Protein AF-A0A8D8NXS1-F1 (afdb_monomer_lite)

pLDDT: mean 77.5, std 17.67, range [29.38, 96.56]

Organism: Culex pipiens (NCBI:txid7175)

Radius of gyration: 16.56 Å; chains: 1; bounding box: 37×56×40 Å

Foldseek 3Di:
DDPPPPCPPPDDADALVVLLVQLVVLCVVLVPDPVNVVVCQVPPQLPDLSSLSSVVSSCVSRVQADLVQ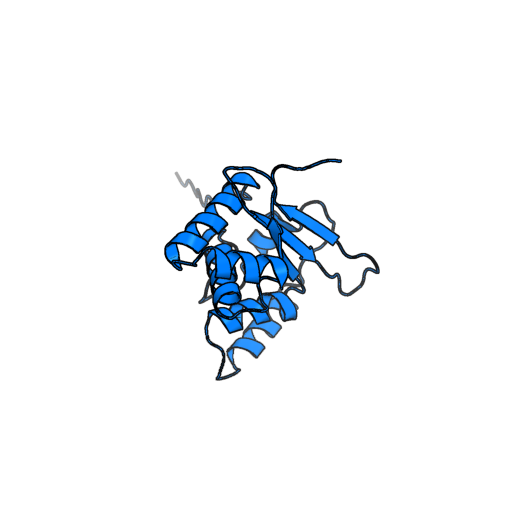GGPQSRCCVHPVPPPPDHQPPVQLNVVLVVLVPPPDDDSSRSNSCSCCPRQVKGKHWHQQPDPVRRIWIKIWHDDPPDPDIDIDTSHPDPDD

Secondary structure (DSSP, 8-state):
---------PPPPPPHHHHHHHHHHHHHHTT--HHHHHHHHHH-TTTSHHHHHHHHHHHHHTTSEETTTEE-HHHHIIIIITTTT----HHHHHHHHHHHHTSTT--HHHHHHHIIIIIS-EEEEEEEEEETTEEEEEEEEE--SS-SS-EEEEESS----

Sequence (161 aa):
EQWSNDSRLAFVPFTNLQLLQNLQECIDILQLAPDIVSAIARNGILSHPKGRCLFRCFLIRSGLYSDSAGPILDRINVQCLSGYGQELNVQNVESCVVKLRRECRLDKCSLTARVVVECLQVKLDITPSGVGFLPYGVYFQFYPRTAAALIKYKLGLGGLK

InterPro domains:
  IPR006170 Pheromone/general odorant binding protein [PF01395] (18-120)
  IPR036728 Pheromone/general odorant binding protein superfamily [G3DSA:1.10.238.20] (20-128)
  IPR036728 Pheromone/general odorant binding protein superfamily [SSF47565] (10-120)

Structure (mmCIF, N/CA/C/O backbone):
data_AF-A0A8D8NXS1-F1
#
_entry.id   AF-A0A8D8NXS1-F1
#
loop_
_atom_site.group_PDB
_atom_site.id
_atom_site.type_symbol
_atom_site.label_atom_id
_atom_site.label_alt_id
_atom_site.label_comp_id
_atom_site.label_asym_id
_atom_site.label_entity_id
_atom_site.label_seq_id
_atom_site.pdbx_PDB_ins_code
_atom_site.Cartn_x
_atom_site.Cartn_y
_atom_site.Cartn_z
_atom_site.occupancy
_atom_site.B_iso_or_equiv
_atom_site.auth_seq_id
_atom_site.auth_comp_id
_atom_site.auth_asym_id
_atom_site.auth_atom_id
_atom_site.pdbx_PDB_model_num
ATOM 1 N N . GLU A 1 1 ? -21.009 38.372 -14.550 1.00 39.94 1 GLU A N 1
ATOM 2 C CA . GLU A 1 1 ? -21.140 36.999 -14.020 1.00 39.94 1 GLU A CA 1
ATOM 3 C C . GLU A 1 1 ? -19.848 36.241 -14.275 1.00 39.94 1 GLU A C 1
ATOM 5 O O . GLU A 1 1 ? -19.466 36.141 -15.427 1.00 39.94 1 GLU A O 1
ATOM 10 N N . GLN A 1 2 ? -19.150 35.741 -13.252 1.00 35.69 2 GLN A N 1
ATOM 11 C CA . GLN A 1 2 ? -18.110 34.722 -13.458 1.00 35.69 2 GLN A CA 1
ATOM 12 C C . GLN A 1 2 ? -17.864 33.985 -12.133 1.00 35.69 2 GLN A C 1
ATOM 14 O O . GLN A 1 2 ? -16.973 34.311 -11.353 1.00 35.69 2 GLN A O 1
ATOM 19 N N . TRP A 1 3 ? -18.722 33.010 -11.833 1.00 38.88 3 TRP A N 1
ATOM 20 C CA . TRP A 1 3 ? -18.462 32.033 -10.779 1.00 38.88 3 TRP A CA 1
ATOM 21 C C . TRP A 1 3 ? -17.381 31.064 -11.261 1.00 38.88 3 TRP A C 1
ATOM 23 O O . TRP A 1 3 ? -17.665 30.066 -11.916 1.00 38.88 3 TRP A O 1
ATOM 33 N N . SER A 1 4 ? -16.129 31.354 -10.919 1.00 46.25 4 SER A N 1
ATOM 34 C CA . SER A 1 4 ? -15.048 30.367 -10.940 1.00 46.25 4 SER A CA 1
ATOM 35 C C . SER A 1 4 ? -15.154 29.490 -9.685 1.00 46.25 4 SER A C 1
ATOM 37 O O . SER A 1 4 ? -14.336 29.586 -8.772 1.00 46.25 4 SER A O 1
ATOM 39 N N . ASN A 1 5 ? -16.187 28.648 -9.621 1.00 51.41 5 ASN A N 1
ATOM 40 C CA . ASN A 1 5 ? -16.251 27.539 -8.670 1.00 51.41 5 ASN A CA 1
ATOM 41 C C . ASN A 1 5 ? -15.346 26.407 -9.185 1.00 51.41 5 ASN A C 1
ATOM 43 O O . ASN A 1 5 ? -15.825 25.395 -9.688 1.00 51.41 5 ASN A O 1
ATOM 47 N N . ASP A 1 6 ? -14.026 26.566 -9.063 1.00 49.81 6 ASP A N 1
ATOM 48 C CA . ASP A 1 6 ? -13.122 25.410 -9.037 1.00 49.81 6 ASP A CA 1
ATOM 49 C C . ASP A 1 6 ? -13.103 24.885 -7.599 1.00 49.81 6 ASP A C 1
ATOM 51 O O . ASP A 1 6 ? -12.175 25.108 -6.821 1.00 49.81 6 ASP A O 1
ATOM 55 N N . SER A 1 7 ? -14.200 24.234 -7.206 1.00 52.47 7 SER A N 1
ATOM 56 C CA . SER A 1 7 ? -14.182 23.348 -6.050 1.00 52.47 7 SER A CA 1
ATOM 57 C C . SER A 1 7 ? -13.309 22.150 -6.412 1.00 52.47 7 SER A C 1
ATOM 59 O O . SER A 1 7 ? -13.815 21.081 -6.751 1.00 52.47 7 SER A O 1
ATOM 61 N N . ARG A 1 8 ? -11.985 22.312 -6.324 1.00 58.84 8 ARG A N 1
ATOM 62 C CA . ARG A 1 8 ? -11.086 21.181 -6.104 1.00 58.84 8 ARG A CA 1
ATOM 63 C C . ARG A 1 8 ? -11.604 20.481 -4.858 1.00 58.84 8 ARG A C 1
ATOM 65 O O . ARG A 1 8 ? -11.382 20.960 -3.750 1.00 58.84 8 ARG A O 1
ATOM 72 N N . LEU A 1 9 ? -12.375 19.412 -5.049 1.00 68.94 9 LEU A N 1
ATOM 73 C CA . LEU A 1 9 ? -12.958 18.637 -3.963 1.00 68.94 9 LEU A CA 1
ATOM 74 C C . LEU A 1 9 ? -11.818 18.250 -3.019 1.00 68.94 9 LEU A C 1
ATOM 76 O O . LEU A 1 9 ? -10.948 17.455 -3.383 1.00 68.94 9 LEU A O 1
ATOM 80 N N . ALA A 1 10 ? -11.783 18.879 -1.844 1.00 76.88 10 ALA A N 1
ATOM 81 C CA . ALA A 1 10 ? -10.781 18.587 -0.839 1.00 76.88 10 ALA A CA 1
ATOM 82 C C . ALA A 1 10 ? -10.911 17.110 -0.457 1.00 76.88 10 ALA A C 1
ATOM 84 O O . ALA A 1 10 ? -12.018 16.593 -0.289 1.00 76.88 10 ALA A O 1
ATOM 85 N N . PHE A 1 11 ? -9.782 16.413 -0.358 1.00 84.25 11 PHE A N 1
ATOM 86 C CA . PHE A 1 11 ? -9.796 15.027 0.085 1.00 84.25 11 PHE A CA 1
ATOM 87 C C . PHE A 1 11 ? -10.267 14.965 1.540 1.00 84.25 11 PHE A C 1
ATOM 89 O O . PHE A 1 11 ? -9.662 15.579 2.418 1.00 84.25 11 PHE A O 1
ATOM 96 N N . VAL A 1 12 ? -11.339 14.213 1.782 1.00 87.06 12 VAL A N 1
ATOM 97 C CA . VAL A 1 12 ? -11.841 13.939 3.128 1.00 87.06 12 VAL A CA 1
ATOM 98 C C . VAL A 1 12 ? -11.208 12.631 3.603 1.00 87.06 12 VAL A C 1
ATOM 100 O O . VAL A 1 12 ? -11.396 11.610 2.935 1.00 87.06 12 VAL A O 1
ATOM 103 N N . PRO A 1 13 ? -10.460 12.630 4.720 1.00 85.69 13 PRO A N 1
ATOM 104 C CA . PRO A 1 13 ? -9.866 11.410 5.237 1.00 85.69 13 PRO A CA 1
ATOM 105 C C . PRO A 1 13 ? -10.961 10.420 5.633 1.00 85.69 13 PRO A C 1
ATOM 107 O O . PRO A 1 13 ? -11.948 10.764 6.286 1.00 85.69 13 PRO A O 1
ATOM 110 N N . PHE A 1 14 ? -10.763 9.169 5.246 1.00 86.31 14 PHE A N 1
ATOM 111 C CA . PHE A 1 14 ? -11.604 8.059 5.644 1.00 86.31 14 PHE A CA 1
ATOM 112 C C . PHE A 1 14 ? -11.492 7.824 7.150 1.00 86.31 14 PHE A C 1
ATOM 114 O O . PHE A 1 14 ? -10.408 7.857 7.739 1.00 86.31 14 PHE A O 1
ATOM 121 N N . THR A 1 15 ? -12.628 7.521 7.765 1.00 84.06 15 THR A N 1
ATOM 122 C CA . THR A 1 15 ? -12.694 7.039 9.145 1.00 84.06 15 THR A CA 1
ATOM 123 C C . THR A 1 15 ? -12.154 5.612 9.250 1.00 84.06 15 THR A C 1
ATOM 125 O O . THR A 1 15 ? -12.133 4.862 8.271 1.00 84.06 15 THR A O 1
ATOM 128 N N . ASN A 1 16 ? -11.800 5.186 10.466 1.00 78.25 16 ASN A N 1
ATOM 129 C CA . ASN A 1 16 ? -11.375 3.805 10.719 1.00 78.25 16 ASN A CA 1
ATOM 130 C C . ASN A 1 16 ? -12.399 2.785 10.207 1.00 78.25 16 ASN A C 1
ATOM 132 O O . ASN A 1 16 ? -12.012 1.799 9.594 1.00 78.25 16 ASN A O 1
ATOM 136 N N . LEU A 1 17 ? -13.698 3.029 10.410 1.00 81.38 17 LEU A N 1
ATOM 137 C CA . LEU A 1 17 ? -14.742 2.114 9.951 1.00 81.38 17 LEU A CA 1
ATOM 138 C C . LEU A 1 17 ? -14.749 1.980 8.424 1.00 81.38 17 LEU A C 1
ATOM 140 O O . LEU A 1 17 ? -14.807 0.863 7.919 1.00 81.38 17 LEU A O 1
ATOM 144 N N . GLN A 1 18 ? -14.624 3.091 7.698 1.00 87.19 18 GLN A N 1
ATOM 145 C CA . GLN A 1 18 ? -14.603 3.050 6.236 1.00 87.19 18 GLN A CA 1
ATOM 146 C C . GLN A 1 18 ? -13.335 2.378 5.694 1.00 87.19 18 GLN A C 1
ATOM 148 O O . GLN A 1 18 ? -13.393 1.662 4.700 1.00 87.19 18 GLN A O 1
ATOM 153 N N . LEU A 1 19 ? -12.188 2.539 6.360 1.00 85.69 19 LEU A N 1
ATOM 154 C CA . LEU A 1 19 ? -10.965 1.823 5.982 1.00 85.69 19 LEU A CA 1
ATOM 155 C C . LEU A 1 19 ? -11.106 0.312 6.215 1.00 85.69 19 LEU A C 1
ATOM 157 O O . LEU A 1 19 ? -10.678 -0.482 5.381 1.00 85.69 19 LEU A O 1
ATOM 161 N N . LEU A 1 20 ? -11.754 -0.106 7.304 1.00 83.81 20 LEU A N 1
ATOM 162 C CA . LEU A 1 20 ? -12.040 -1.524 7.543 1.00 83.81 20 LEU A CA 1
ATOM 163 C C . LEU A 1 20 ? -13.033 -2.095 6.525 1.00 83.81 20 LEU A C 1
ATOM 165 O O . LEU A 1 20 ? -12.838 -3.216 6.062 1.00 83.81 20 LEU A O 1
ATOM 169 N N . GLN A 1 21 ? -14.038 -1.316 6.121 1.00 87.25 21 GLN A N 1
ATOM 170 C CA . GLN A 1 21 ? -14.940 -1.681 5.026 1.00 87.25 21 GLN A CA 1
ATOM 171 C C . GLN A 1 21 ? -14.171 -1.852 3.710 1.00 87.25 21 GLN A C 1
ATOM 173 O O . GLN A 1 21 ? -14.262 -2.911 3.096 1.00 87.25 21 GLN A O 1
ATOM 178 N N . ASN A 1 22 ? -13.321 -0.890 3.336 1.00 90.50 22 ASN A N 1
ATOM 179 C CA . ASN A 1 22 ? -12.470 -0.992 2.146 1.00 90.50 22 ASN A CA 1
ATOM 180 C C . ASN A 1 22 ? -11.571 -2.241 2.176 1.00 90.50 22 ASN A C 1
ATOM 182 O O . ASN A 1 22 ? -11.369 -2.883 1.144 1.00 90.50 22 ASN A O 1
ATOM 186 N N . LEU A 1 23 ? -11.017 -2.596 3.344 1.00 88.94 23 LEU A N 1
ATOM 187 C CA . LEU A 1 23 ? -10.233 -3.822 3.499 1.00 88.94 23 LEU A CA 1
ATOM 188 C C . LEU A 1 23 ? -11.095 -5.066 3.261 1.00 88.94 23 LEU A C 1
ATOM 190 O O . LEU A 1 23 ? -10.675 -5.948 2.511 1.00 88.94 23 LEU A O 1
ATOM 194 N N . GLN A 1 24 ? -12.270 -5.139 3.890 1.00 88.81 24 GLN A N 1
ATOM 195 C CA . GLN A 1 24 ? -13.171 -6.283 3.758 1.00 88.81 24 GLN A CA 1
ATOM 196 C C . GLN A 1 24 ? -13.634 -6.460 2.310 1.00 88.81 24 GLN A C 1
ATOM 198 O O . GLN A 1 24 ? -13.513 -7.548 1.758 1.00 88.81 24 GLN A O 1
ATOM 203 N N . GLU A 1 25 ? -14.037 -5.382 1.640 1.00 93.00 25 GLU A N 1
ATOM 204 C CA . GLU A 1 25 ? -14.412 -5.445 0.228 1.00 93.00 25 GLU A CA 1
ATOM 205 C C . GLU A 1 25 ? -13.267 -5.960 -0.655 1.00 93.00 25 GLU A C 1
ATOM 207 O O . GLU A 1 25 ? -13.492 -6.675 -1.630 1.00 93.00 25 GLU A O 1
ATOM 212 N N . CYS A 1 26 ? -12.020 -5.610 -0.333 1.00 94.56 26 CYS A N 1
ATOM 213 C CA . CYS A 1 26 ? -10.858 -6.116 -1.055 1.00 94.56 26 CYS A CA 1
ATOM 214 C C . CYS A 1 26 ? -10.586 -7.602 -0.795 1.00 94.56 26 CYS A C 1
ATOM 216 O O . CYS A 1 26 ? -10.138 -8.293 -1.712 1.00 94.56 26 CYS A O 1
ATOM 218 N N . ILE A 1 27 ? -10.852 -8.100 0.416 1.00 92.56 27 ILE A N 1
ATOM 219 C CA . ILE A 1 27 ? -10.826 -9.539 0.722 1.00 92.56 27 ILE A CA 1
ATOM 220 C C . ILE A 1 27 ? -11.845 -10.266 -0.162 1.00 92.56 27 ILE A C 1
ATOM 222 O O . ILE A 1 27 ? -11.495 -11.274 -0.782 1.00 92.56 27 ILE A O 1
ATOM 226 N N . ASP A 1 28 ? -13.052 -9.711 -0.280 1.00 93.75 28 ASP A N 1
ATOM 227 C CA . ASP A 1 28 ? -14.155 -10.305 -1.037 1.00 93.75 28 ASP A CA 1
ATOM 228 C C . ASP A 1 28 ? -13.880 -10.296 -2.551 1.00 93.75 28 ASP A C 1
ATOM 230 O O . ASP A 1 28 ? -14.028 -11.314 -3.225 1.00 93.75 28 ASP A O 1
ATOM 234 N N . ILE A 1 29 ? -13.386 -9.180 -3.098 1.00 95.88 29 ILE A N 1
ATOM 235 C CA . ILE A 1 29 ? -13.047 -9.044 -4.529 1.00 95.88 29 ILE A CA 1
ATOM 236 C C . ILE A 1 29 ? -11.932 -9.983 -4.951 1.00 95.88 29 ILE A C 1
ATOM 238 O O . ILE A 1 29 ? -11.969 -10.551 -6.041 1.00 95.88 29 ILE A O 1
ATOM 242 N N . LEU A 1 30 ? -10.919 -10.125 -4.099 1.00 96.12 30 LEU A N 1
ATOM 243 C CA . LEU A 1 30 ? -9.807 -11.035 -4.343 1.00 96.12 30 LEU A CA 1
ATOM 244 C C . LEU A 1 30 ? -10.153 -12.482 -3.976 1.00 96.12 30 LEU A C 1
ATOM 246 O O . LEU A 1 30 ? -9.307 -13.358 -4.167 1.00 96.12 30 LEU A O 1
ATOM 250 N N . GLN A 1 31 ? -11.364 -12.721 -3.456 1.00 95.94 31 GLN A N 1
ATOM 251 C CA . GLN A 1 31 ? -11.877 -14.025 -3.043 1.00 95.94 31 GLN A CA 1
ATOM 252 C C . GLN A 1 31 ? -10.871 -14.758 -2.146 1.00 95.94 31 GLN A C 1
ATOM 254 O O . GLN A 1 31 ? -10.499 -15.913 -2.379 1.00 95.94 31 GLN A O 1
ATOM 259 N N . LEU A 1 32 ? -10.344 -14.050 -1.144 1.00 93.06 32 LEU A N 1
ATOM 260 C CA . LEU A 1 32 ? -9.333 -14.616 -0.259 1.00 93.06 32 LEU A CA 1
ATOM 261 C C . LEU A 1 32 ? -9.986 -15.566 0.740 1.00 93.06 32 LEU A C 1
ATOM 263 O O . LEU A 1 32 ? -10.841 -15.173 1.530 1.00 93.06 32 LEU A O 1
ATOM 267 N N . ALA A 1 33 ? -9.526 -16.813 0.739 1.00 91.50 33 ALA A N 1
ATOM 268 C CA . ALA A 1 33 ? -9.963 -17.798 1.712 1.00 91.50 33 ALA A CA 1
ATOM 269 C C . ALA A 1 33 ? -9.541 -17.392 3.149 1.00 91.50 33 ALA A C 1
ATOM 271 O O . ALA A 1 33 ? -8.471 -16.794 3.329 1.00 91.50 33 ALA A O 1
ATOM 272 N N . PRO A 1 34 ? -10.347 -17.698 4.186 1.00 88.38 34 PRO A N 1
ATOM 273 C CA . PRO A 1 34 ? -10.081 -17.255 5.560 1.00 88.38 34 PRO A CA 1
ATOM 274 C C . PRO A 1 34 ? -8.725 -17.695 6.129 1.00 88.38 34 PRO A C 1
ATOM 276 O O . PRO A 1 34 ? -8.109 -16.966 6.911 1.00 88.38 34 PRO A O 1
ATOM 279 N N . ASP A 1 35 ? -8.234 -18.867 5.730 1.00 89.19 35 ASP A N 1
ATOM 280 C CA . ASP A 1 35 ? -6.923 -19.408 6.095 1.00 89.19 35 ASP A CA 1
ATOM 281 C C . ASP A 1 35 ? -5.776 -18.560 5.521 1.00 89.19 35 ASP A C 1
ATOM 283 O O . ASP A 1 35 ? -4.819 -18.246 6.234 1.00 89.19 35 ASP A O 1
ATOM 287 N N . ILE A 1 36 ? -5.916 -18.103 4.272 1.00 90.19 36 ILE A N 1
ATOM 288 C CA . ILE A 1 36 ? -4.986 -17.176 3.622 1.00 90.19 36 ILE A CA 1
ATOM 289 C C . ILE A 1 36 ? -4.990 -15.830 4.339 1.00 90.19 36 ILE A C 1
ATOM 291 O O . ILE A 1 36 ? -3.918 -15.305 4.637 1.00 90.19 36 ILE A O 1
ATOM 295 N N . VAL A 1 37 ? -6.164 -15.273 4.652 1.00 87.94 37 VAL A N 1
ATOM 296 C CA . VAL A 1 37 ? -6.248 -13.994 5.380 1.00 87.94 37 VAL A CA 1
ATOM 297 C C . VAL A 1 37 ? -5.609 -14.124 6.764 1.00 87.94 37 VAL A C 1
ATOM 299 O O . VAL A 1 37 ? -4.825 -13.267 7.169 1.00 87.94 37 VAL A O 1
ATOM 302 N N . SER A 1 38 ? -5.843 -15.244 7.448 1.00 85.81 38 SER A N 1
ATOM 303 C CA . SER A 1 38 ? -5.219 -15.540 8.739 1.00 85.81 38 SER A CA 1
ATOM 304 C C . SER A 1 38 ? -3.693 -15.651 8.630 1.00 85.81 38 SER A C 1
ATOM 306 O O . SER A 1 38 ? -2.969 -15.150 9.490 1.00 85.81 38 SER A O 1
ATOM 308 N N . ALA A 1 39 ? -3.178 -16.289 7.575 1.00 86.50 39 ALA A N 1
ATOM 309 C CA . ALA A 1 39 ? -1.742 -16.393 7.325 1.00 86.50 39 ALA A CA 1
ATOM 310 C C . ALA A 1 39 ? -1.110 -15.024 7.017 1.00 86.50 39 ALA A C 1
ATOM 312 O O . ALA A 1 39 ? -0.048 -14.709 7.549 1.00 86.50 39 ALA A O 1
ATOM 313 N N . ILE A 1 40 ? -1.784 -14.193 6.217 1.00 88.19 40 ILE A N 1
ATOM 314 C CA . ILE A 1 40 ? -1.389 -12.809 5.919 1.00 88.19 40 ILE A CA 1
ATOM 315 C C . ILE A 1 40 ? -1.340 -11.977 7.208 1.00 88.19 40 ILE A C 1
ATOM 317 O O . ILE A 1 40 ? -0.365 -11.263 7.431 1.00 88.19 40 ILE A O 1
ATOM 321 N N . ALA A 1 41 ? -2.347 -12.095 8.077 1.00 82.81 41 ALA A N 1
ATOM 322 C CA . ALA A 1 41 ? -2.395 -11.371 9.347 1.00 82.81 41 ALA A CA 1
ATOM 323 C C . ALA A 1 41 ? -1.275 -11.797 10.314 1.00 82.81 41 ALA A C 1
ATOM 325 O O . ALA A 1 41 ? -0.697 -10.960 11.001 1.00 82.81 41 ALA A O 1
ATOM 326 N N . ARG A 1 42 ? -0.926 -13.091 10.354 1.00 83.50 42 ARG A N 1
ATOM 327 C CA . ARG A 1 42 ? 0.167 -13.596 11.206 1.00 83.50 42 ARG A CA 1
ATOM 328 C C . ARG A 1 42 ? 1.557 -13.217 10.701 1.00 83.50 42 ARG A C 1
ATOM 330 O O . ARG A 1 42 ? 2.424 -12.893 11.503 1.00 83.50 42 ARG A O 1
ATOM 337 N N . ASN A 1 43 ? 1.771 -13.280 9.389 1.00 83.50 43 ASN A N 1
ATOM 338 C CA . ASN A 1 43 ? 3.105 -13.167 8.790 1.00 83.50 43 ASN A CA 1
ATOM 339 C C . ASN A 1 43 ? 3.405 -11.768 8.220 1.00 83.50 43 ASN A C 1
ATOM 341 O O . ASN A 1 43 ? 4.509 -11.515 7.740 1.00 83.50 43 ASN A O 1
ATOM 345 N N . GLY A 1 44 ? 2.429 -10.860 8.259 1.00 83.38 44 GLY A N 1
ATOM 346 C CA . GLY A 1 44 ? 2.512 -9.520 7.689 1.00 83.38 44 GLY A CA 1
ATOM 347 C C . GLY A 1 44 ? 2.009 -9.475 6.247 1.00 83.38 44 GLY A C 1
ATOM 348 O O . GLY A 1 44 ? 2.261 -10.373 5.438 1.00 83.38 44 GLY A O 1
ATOM 349 N N . ILE A 1 45 ? 1.314 -8.391 5.896 1.00 86.69 45 ILE A N 1
ATOM 350 C CA . ILE A 1 45 ? 0.523 -8.322 4.659 1.00 86.69 45 ILE A CA 1
ATOM 351 C C . ILE A 1 45 ? 1.367 -8.426 3.382 1.00 86.69 45 ILE A C 1
ATOM 353 O 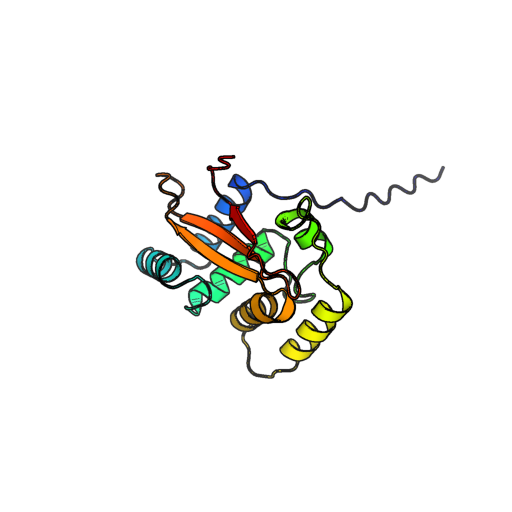O . ILE A 1 45 ? 0.930 -8.985 2.381 1.00 86.69 45 ILE A O 1
ATOM 357 N N . LEU A 1 46 ? 2.611 -7.947 3.413 1.00 89.00 46 LEU A N 1
ATOM 358 C CA . LEU A 1 46 ? 3.495 -7.937 2.243 1.00 89.00 46 LEU A CA 1
ATOM 359 C C . LEU A 1 46 ? 4.296 -9.239 2.067 1.00 89.00 46 LEU A C 1
ATOM 361 O O . LEU A 1 46 ? 4.927 -9.430 1.021 1.00 89.00 46 LEU A O 1
ATOM 365 N N . SER A 1 47 ? 4.254 -10.140 3.056 1.00 87.25 47 SER A N 1
ATOM 366 C CA . SER A 1 47 ? 4.982 -11.418 3.036 1.00 87.25 47 SER A CA 1
ATOM 367 C C . SER A 1 47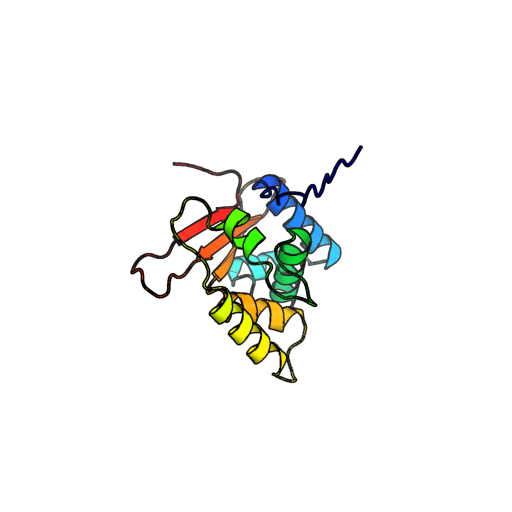 ? 4.428 -12.399 1.998 1.00 87.25 47 SER A C 1
ATOM 369 O O . SER A 1 47 ? 5.172 -13.208 1.448 1.00 87.25 47 SER A O 1
ATOM 371 N N . HIS A 1 48 ? 3.139 -12.289 1.669 1.00 90.12 48 HIS A N 1
ATOM 372 C CA . HIS A 1 48 ? 2.437 -13.206 0.778 1.00 90.12 48 HIS A CA 1
ATOM 373 C C . HIS A 1 48 ? 2.027 -12.510 -0.534 1.00 90.12 48 HIS A C 1
ATOM 375 O O . HIS A 1 48 ? 1.520 -11.387 -0.475 1.00 90.12 48 HIS A O 1
ATOM 381 N N . PRO A 1 49 ? 2.130 -13.151 -1.720 1.00 92.75 49 PRO A N 1
ATOM 382 C CA . PRO A 1 49 ? 1.718 -12.542 -2.994 1.00 92.75 49 PRO A CA 1
ATOM 383 C C . PRO A 1 49 ? 0.269 -12.033 -2.989 1.00 92.75 49 PRO A C 1
ATOM 385 O O . PRO A 1 49 ? 0.010 -10.879 -3.327 1.00 92.75 49 PRO A O 1
ATOM 388 N N . LYS A 1 50 ? -0.675 -12.851 -2.495 1.00 93.69 50 LYS A N 1
ATOM 389 C CA . LYS A 1 50 ? -2.079 -12.430 -2.311 1.00 93.69 50 LYS A CA 1
ATOM 390 C C . LYS A 1 50 ? -2.223 -11.253 -1.338 1.00 93.69 50 LYS A C 1
ATOM 392 O O . LYS A 1 50 ? -3.083 -10.407 -1.542 1.00 93.69 50 LYS A O 1
ATOM 397 N N . GLY A 1 51 ? -1.362 -11.164 -0.323 1.00 92.12 51 GLY A N 1
ATOM 398 C CA . GLY A 1 51 ? -1.359 -10.049 0.620 1.00 92.12 51 GLY A CA 1
ATOM 399 C C . GLY A 1 51 ? -0.856 -8.745 -0.009 1.00 92.12 51 GLY A C 1
ATOM 400 O O . GLY A 1 51 ? -1.456 -7.695 0.198 1.00 92.12 51 GLY A O 1
ATOM 401 N N . ARG A 1 52 ? 0.146 -8.798 -0.897 1.00 94.19 52 ARG A N 1
ATOM 402 C CA . ARG A 1 52 ? 0.558 -7.626 -1.696 1.00 94.19 52 ARG A CA 1
ATOM 403 C C . ARG A 1 52 ? -0.584 -7.114 -2.573 1.00 94.19 52 ARG A C 1
ATOM 405 O O . ARG A 1 52 ? -0.787 -5.907 -2.678 1.00 94.19 52 ARG A O 1
ATOM 412 N N . CYS A 1 53 ? -1.358 -8.018 -3.175 1.00 96.19 53 CYS A N 1
ATOM 413 C CA . CYS A 1 53 ? -2.529 -7.627 -3.961 1.00 96.19 53 CYS A CA 1
ATOM 414 C C . CYS A 1 53 ? -3.671 -7.087 -3.096 1.00 96.19 53 CYS A C 1
ATOM 416 O O . CYS A 1 53 ? -4.287 -6.092 -3.479 1.00 96.19 53 CYS A O 1
ATOM 418 N N . LEU A 1 54 ? -3.907 -7.679 -1.920 1.00 94.12 54 LEU A N 1
ATOM 419 C CA . LEU A 1 54 ? -4.840 -7.151 -0.924 1.00 94.12 54 LEU A CA 1
ATOM 420 C C . LEU A 1 54 ? -4.471 -5.719 -0.542 1.00 94.12 54 LEU A C 1
ATOM 422 O O . LEU A 1 54 ? -5.326 -4.836 -0.551 1.00 94.12 54 LEU A O 1
ATOM 426 N N . PHE A 1 55 ? -3.184 -5.467 -0.305 1.00 92.44 55 PHE A N 1
ATOM 427 C CA . PHE A 1 55 ? -2.707 -4.138 0.037 1.00 92.44 55 PHE A CA 1
ATOM 428 C C . PHE A 1 55 ? -2.907 -3.128 -1.092 1.00 92.44 55 PHE A C 1
ATOM 430 O O . PHE A 1 55 ? -3.422 -2.033 -0.868 1.00 92.44 55 PHE A O 1
ATOM 437 N N . ARG A 1 56 ? -2.542 -3.504 -2.323 1.00 95.38 56 ARG A N 1
ATOM 438 C CA . ARG A 1 56 ? -2.773 -2.663 -3.500 1.00 95.38 56 ARG A CA 1
ATOM 439 C C . ARG A 1 56 ? -4.255 -2.314 -3.649 1.00 95.38 56 ARG A C 1
ATOM 441 O O . ARG A 1 56 ? -4.574 -1.152 -3.879 1.00 95.38 56 ARG A O 1
ATOM 448 N N . CYS A 1 57 ? -5.147 -3.297 -3.507 1.00 96.56 57 CYS A N 1
ATOM 449 C CA . CYS A 1 57 ? -6.588 -3.061 -3.563 1.00 96.56 57 CYS A 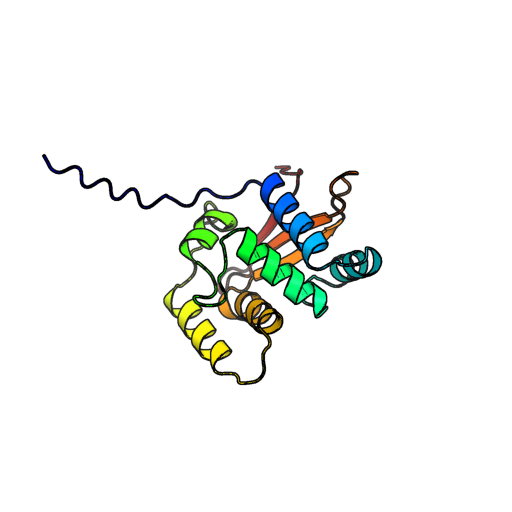CA 1
ATOM 450 C C . CYS A 1 57 ? -7.025 -2.056 -2.493 1.00 96.56 57 CYS A C 1
ATOM 452 O O . CYS A 1 57 ? -7.669 -1.061 -2.823 1.00 96.56 57 CYS A O 1
ATOM 454 N N . PHE A 1 58 ? -6.606 -2.271 -1.243 1.00 93.12 58 PHE A N 1
ATOM 455 C CA . PHE A 1 58 ? -6.943 -1.403 -0.118 1.00 93.12 58 PHE A CA 1
ATOM 456 C C . PHE A 1 58 ? -6.526 0.056 -0.368 1.00 93.12 58 PHE A C 1
ATOM 458 O O . PHE A 1 58 ? -7.322 0.973 -0.163 1.00 93.12 58 PHE A O 1
ATOM 465 N N . LEU A 1 59 ? -5.301 0.290 -0.852 1.00 92.69 59 LEU A N 1
ATOM 466 C CA . LEU A 1 59 ? -4.804 1.643 -1.121 1.00 92.69 59 LEU A CA 1
ATOM 467 C C . LEU A 1 59 ? -5.549 2.336 -2.266 1.00 92.69 59 LEU A C 1
ATOM 469 O O . LEU A 1 59 ? -5.811 3.535 -2.182 1.00 92.69 59 LEU A O 1
ATOM 473 N N . ILE A 1 60 ? -5.896 1.593 -3.321 1.00 95.75 60 ILE A N 1
ATOM 474 C CA . ILE A 1 60 ? -6.681 2.120 -4.445 1.00 95.75 60 ILE A CA 1
ATOM 475 C C . ILE A 1 60 ? -8.096 2.478 -3.977 1.00 95.75 60 ILE A C 1
ATOM 477 O O . ILE A 1 60 ? -8.566 3.581 -4.247 1.00 95.75 60 ILE A O 1
ATOM 481 N N . ARG A 1 61 ? -8.752 1.586 -3.225 1.00 93.94 61 ARG A N 1
ATOM 482 C CA . ARG A 1 61 ? -10.093 1.804 -2.653 1.00 93.94 61 ARG A CA 1
ATOM 483 C C . ARG A 1 61 ? -10.142 2.982 -1.689 1.00 93.94 61 ARG A C 1
ATOM 485 O O . ARG A 1 61 ? -11.104 3.738 -1.693 1.00 93.94 61 ARG A O 1
ATOM 492 N N . SER A 1 62 ? -9.071 3.180 -0.931 1.00 90.69 62 SER A N 1
ATOM 493 C CA . SER A 1 62 ? -8.935 4.311 -0.008 1.00 90.69 62 SER A CA 1
ATOM 494 C C . SER A 1 62 ? -8.505 5.603 -0.716 1.00 90.69 62 SER A C 1
ATOM 496 O O . SER A 1 62 ? -8.277 6.623 -0.073 1.00 90.69 62 SER A O 1
ATOM 498 N N . GLY A 1 63 ? -8.353 5.578 -2.046 1.00 91.69 63 GLY A N 1
ATOM 499 C CA . GLY A 1 63 ? -7.978 6.741 -2.844 1.00 91.69 63 GLY A CA 1
ATOM 500 C C . GLY A 1 63 ? -6.563 7.253 -2.580 1.00 91.69 63 GLY A C 1
ATOM 501 O O . GLY A 1 63 ? -6.286 8.400 -2.923 1.00 91.69 63 GLY A O 1
ATOM 502 N N . LEU A 1 64 ? -5.689 6.434 -1.985 1.00 91.50 64 LEU A N 1
ATOM 503 C CA . LEU A 1 64 ? -4.315 6.780 -1.598 1.00 91.50 64 LEU A CA 1
ATOM 504 C C . LEU A 1 64 ? -3.279 6.370 -2.651 1.00 91.50 64 LEU A C 1
ATOM 506 O O . LEU A 1 64 ? -2.117 6.767 -2.574 1.00 91.50 64 LEU A O 1
ATOM 510 N N . TYR A 1 65 ? -3.676 5.555 -3.626 1.00 94.06 65 TYR A N 1
ATOM 511 C CA . TYR A 1 65 ? -2.792 5.037 -4.662 1.00 94.06 65 TYR A CA 1
ATOM 512 C C . TYR A 1 65 ? -3.531 4.881 -5.990 1.00 94.06 65 TYR A C 1
ATOM 514 O O . TYR A 1 65 ? -4.726 4.593 -6.023 1.00 94.06 65 TYR A O 1
ATOM 522 N N . SER A 1 66 ? -2.802 5.007 -7.093 1.00 94.56 66 SER A N 1
ATOM 523 C CA . SER A 1 66 ? -3.254 4.606 -8.425 1.00 94.56 66 SER A CA 1
ATOM 524 C C . SER A 1 66 ? -2.139 3.868 -9.160 1.00 94.56 66 SER A C 1
ATOM 526 O O . SER A 1 66 ? -0.960 4.154 -8.964 1.00 94.56 66 SER A O 1
ATOM 528 N N . ASP A 1 67 ? -2.488 2.944 -10.055 1.00 93.38 67 ASP A N 1
ATOM 529 C CA . ASP A 1 67 ? -1.475 2.255 -10.867 1.00 93.38 67 ASP A CA 1
ATOM 530 C C . ASP A 1 67 ? -0.677 3.226 -11.750 1.00 93.38 67 ASP A C 1
ATOM 532 O O . ASP A 1 67 ? 0.521 3.031 -11.961 1.00 93.38 67 ASP A O 1
ATOM 536 N N . SER A 1 68 ? -1.337 4.268 -12.267 1.00 90.25 68 SER A N 1
ATOM 537 C CA . SER A 1 68 ? -0.765 5.221 -13.221 1.00 90.25 68 SER A CA 1
ATOM 538 C C . SER A 1 68 ? 0.108 6.280 -12.552 1.00 90.25 68 SER A C 1
ATOM 540 O O . SER A 1 68 ? 1.222 6.521 -13.014 1.00 90.25 68 SER A O 1
ATOM 542 N N . ALA A 1 69 ? -0.311 6.859 -11.425 1.00 87.75 69 ALA A N 1
ATOM 543 C CA . ALA A 1 69 ? 0.456 7.900 -10.729 1.00 87.75 69 ALA A CA 1
ATOM 544 C C . ALA A 1 69 ? 1.306 7.363 -9.567 1.00 87.75 69 ALA A C 1
ATOM 546 O O . ALA A 1 69 ? 2.322 7.955 -9.226 1.00 87.75 69 ALA A O 1
ATOM 547 N N . GLY A 1 70 ? 0.958 6.204 -9.006 1.00 91.12 70 GLY A N 1
ATOM 548 C CA . GLY A 1 70 ? 1.570 5.700 -7.782 1.00 91.12 70 GLY A CA 1
ATOM 549 C C . GLY A 1 70 ? 0.867 6.274 -6.544 1.00 91.12 70 GLY A C 1
ATOM 550 O O . GLY A 1 70 ? -0.355 6.458 -6.580 1.00 91.12 70 GLY A O 1
ATOM 551 N N . PRO A 1 71 ? 1.592 6.524 -5.439 1.00 91.50 71 PRO A N 1
ATOM 552 C CA . PRO A 1 71 ? 1.025 7.093 -4.220 1.00 91.50 71 PRO A CA 1
ATOM 553 C C . PRO A 1 71 ? 0.549 8.533 -4.429 1.00 91.50 71 PRO A C 1
ATOM 555 O O . PRO A 1 71 ? 1.254 9.338 -5.030 1.00 91.50 71 PRO A O 1
ATOM 558 N N . ILE A 1 72 ? -0.623 8.873 -3.893 1.00 91.69 72 ILE A N 1
ATOM 559 C CA . ILE A 1 72 ? -1.185 10.225 -3.975 1.00 91.69 72 ILE A CA 1
ATOM 560 C C . ILE A 1 72 ? -0.826 10.966 -2.684 1.00 91.69 72 ILE A C 1
ATOM 562 O O . ILE A 1 72 ? -1.537 10.871 -1.683 1.00 91.69 72 ILE A O 1
ATOM 566 N N . LEU A 1 73 ? 0.315 11.660 -2.698 1.00 87.56 73 LEU A N 1
ATOM 567 C CA . LEU A 1 73 ? 0.983 12.149 -1.484 1.00 87.56 73 LEU A CA 1
ATOM 568 C C . LEU A 1 73 ? 0.143 13.136 -0.675 1.00 87.56 73 LEU A C 1
ATOM 570 O O . LEU A 1 73 ? 0.077 12.987 0.540 1.00 87.56 73 LEU A O 1
ATOM 574 N N . ASP A 1 74 ? -0.578 14.048 -1.327 1.00 86.88 74 ASP A N 1
ATOM 575 C CA . ASP A 1 74 ? -1.472 14.991 -0.639 1.00 86.88 74 ASP A CA 1
ATOM 576 C C . ASP A 1 74 ? -2.529 14.264 0.202 1.00 86.88 74 ASP A C 1
ATOM 578 O O . ASP A 1 74 ? -2.808 14.629 1.342 1.00 86.88 74 ASP A O 1
ATOM 582 N N . ARG A 1 75 ? -3.083 13.172 -0.335 1.00 87.94 75 ARG A N 1
ATOM 583 C CA . ARG A 1 75 ? -4.103 12.372 0.353 1.00 87.94 75 ARG A CA 1
ATOM 584 C C . ARG A 1 75 ? -3.503 11.526 1.464 1.00 87.94 75 ARG A C 1
ATOM 586 O O . ARG A 1 75 ? -4.113 11.391 2.516 1.00 87.94 75 ARG A O 1
ATOM 593 N N . ILE A 1 76 ? -2.305 10.979 1.253 1.00 85.62 76 ILE A N 1
ATOM 594 C CA . ILE A 1 76 ? -1.574 10.223 2.281 1.00 85.62 76 ILE A CA 1
ATOM 595 C C . ILE A 1 76 ? -1.197 11.133 3.451 1.00 85.62 76 ILE A C 1
ATOM 597 O O . ILE A 1 76 ? -1.370 10.734 4.602 1.00 85.62 76 ILE A O 1
ATOM 601 N N . ASN A 1 77 ? -0.743 12.356 3.168 1.00 81.19 77 ASN A N 1
ATOM 602 C CA . ASN A 1 77 ? -0.448 13.353 4.190 1.00 81.19 77 ASN A CA 1
ATOM 603 C C . ASN A 1 77 ? -1.695 13.616 5.045 1.00 81.19 77 ASN A C 1
ATOM 605 O O . ASN A 1 77 ? -1.628 13.471 6.263 1.00 81.19 77 ASN A O 1
ATOM 609 N N . VAL A 1 78 ? -2.843 13.885 4.414 1.00 83.81 78 VAL A N 1
ATOM 610 C CA . VAL A 1 78 ? -4.113 14.135 5.120 1.00 83.81 78 VAL A CA 1
ATOM 611 C C . VAL A 1 78 ? -4.627 12.908 5.885 1.00 83.81 78 VAL A C 1
ATOM 613 O O . VAL A 1 78 ? -5.075 13.032 7.021 1.00 83.81 78 VAL A O 1
ATOM 616 N N . GLN A 1 79 ? -4.565 11.714 5.291 1.00 84.25 79 GLN A N 1
ATOM 617 C CA . GLN A 1 79 ? -5.102 10.487 5.887 1.00 84.25 79 GLN A CA 1
ATOM 618 C C . GLN A 1 79 ? -4.265 9.961 7.058 1.00 84.25 79 GLN A C 1
ATOM 620 O O . GLN A 1 79 ? -4.827 9.378 7.987 1.00 84.25 79 GLN A O 1
ATOM 625 N N . CYS A 1 80 ? -2.937 10.094 6.980 1.00 77.75 80 CYS A N 1
ATOM 626 C CA . CYS A 1 80 ? -2.020 9.355 7.847 1.00 77.75 80 CYS A CA 1
ATOM 627 C C . CYS A 1 80 ? -1.052 10.230 8.649 1.00 77.75 80 CYS A C 1
ATOM 629 O O . CYS A 1 80 ? -0.601 9.788 9.701 1.00 77.75 80 CYS A O 1
ATOM 631 N N . LEU A 1 81 ? -0.684 11.420 8.164 1.00 71.75 81 LEU A N 1
ATOM 632 C CA . LEU A 1 81 ? 0.416 12.212 8.739 1.00 71.75 81 LEU A CA 1
ATOM 633 C C . LEU A 1 81 ? -0.041 13.533 9.368 1.00 71.75 81 LEU A C 1
ATOM 635 O O . LEU A 1 81 ? 0.662 14.079 10.223 1.00 71.75 81 LEU A O 1
ATOM 639 N N . SER A 1 82 ? -1.222 14.037 8.999 1.00 67.00 82 SER A N 1
ATOM 640 C CA . SER A 1 82 ? -1.816 15.227 9.607 1.00 67.00 82 SER A CA 1
ATOM 641 C C . SER A 1 82 ? -1.907 15.074 11.126 1.00 67.00 82 SER A C 1
ATOM 643 O O . SER A 1 82 ? -2.482 14.118 11.638 1.00 67.00 82 SER A O 1
ATOM 645 N N . GLY A 1 83 ? -1.307 16.025 11.848 1.00 60.06 83 GLY A N 1
ATOM 646 C CA . GLY A 1 83 ? -1.222 16.021 13.314 1.00 60.06 83 GLY A CA 1
ATOM 647 C C . GLY A 1 83 ? 0.081 15.460 13.897 1.00 60.06 83 GLY A C 1
ATOM 648 O O . GLY A 1 83 ? 0.271 15.553 15.104 1.00 60.06 83 GLY A O 1
ATOM 649 N N . TYR A 1 84 ? 0.997 14.936 13.072 1.00 57.84 84 TYR A N 1
ATOM 650 C CA . TYR A 1 84 ? 2.231 14.279 13.540 1.00 57.84 84 TYR A CA 1
ATOM 651 C C . TYR A 1 84 ? 3.529 14.991 13.136 1.00 57.84 84 TYR A C 1
ATOM 653 O O . TYR A 1 84 ? 4.616 14.473 13.383 1.00 57.84 84 TYR A O 1
ATOM 661 N N . GLY A 1 85 ? 3.432 16.172 12.513 1.00 56.25 85 GLY A N 1
ATOM 662 C CA . GLY A 1 85 ? 4.593 16.994 12.147 1.00 56.25 85 GLY A CA 1
ATOM 663 C C . GLY A 1 85 ? 5.536 16.350 11.123 1.00 56.25 85 GLY A C 1
ATOM 664 O O . GLY A 1 85 ? 6.688 16.761 11.020 1.00 56.25 85 GLY A O 1
ATOM 665 N N . GLN A 1 86 ? 5.074 15.329 10.392 1.00 63.00 86 GLN A N 1
ATOM 666 C CA . GLN A 1 86 ? 5.819 14.707 9.300 1.00 63.00 86 GLN A CA 1
ATOM 667 C C . GLN A 1 86 ? 5.237 15.116 7.954 1.00 63.00 86 GLN A C 1
ATOM 669 O O . GLN A 1 86 ? 4.035 15.001 7.725 1.00 63.00 86 GLN A O 1
ATOM 674 N N . GLU A 1 87 ? 6.121 15.509 7.046 1.00 65.75 87 GLU A N 1
ATOM 675 C CA . GLU A 1 87 ? 5.798 15.742 5.645 1.00 65.75 87 GLU A CA 1
ATOM 676 C C . GLU A 1 87 ? 6.639 14.813 4.773 1.00 65.75 87 GLU A C 1
ATOM 678 O O . GLU A 1 87 ? 7.846 14.642 4.974 1.00 65.75 87 GLU A O 1
ATOM 683 N N . LEU A 1 88 ? 5.990 14.187 3.792 1.00 74.00 88 LEU A N 1
ATOM 684 C CA . LEU A 1 88 ? 6.689 13.405 2.784 1.00 74.00 88 LEU A CA 1
ATOM 685 C C . LEU A 1 88 ? 7.446 14.348 1.845 1.00 74.00 88 LEU A C 1
ATOM 687 O O . LEU A 1 88 ? 6.870 15.276 1.280 1.00 74.00 88 LEU A O 1
ATOM 691 N N . ASN A 1 89 ? 8.729 14.073 1.611 1.00 82.56 89 ASN A N 1
ATOM 692 C CA . ASN A 1 89 ? 9.477 14.769 0.569 1.00 82.56 89 ASN A CA 1
ATOM 693 C C . ASN A 1 89 ? 9.011 14.266 -0.809 1.00 82.56 89 ASN A C 1
ATOM 695 O O . ASN A 1 89 ? 9.429 13.198 -1.262 1.00 82.56 89 ASN A O 1
ATOM 699 N N . VAL A 1 90 ? 8.146 15.050 -1.457 1.00 84.50 90 VAL A N 1
ATOM 700 C CA . VAL A 1 90 ? 7.500 14.722 -2.738 1.00 84.50 90 VAL A CA 1
ATOM 701 C C . VAL A 1 90 ? 8.513 14.320 -3.809 1.00 84.50 90 VAL A C 1
ATOM 703 O O . VAL A 1 90 ? 8.395 13.243 -4.390 1.00 84.50 90 VAL A O 1
ATOM 706 N N . GLN A 1 91 ? 9.565 15.119 -4.003 1.00 86.62 91 GLN A N 1
ATOM 707 C CA . GLN A 1 91 ? 10.587 14.882 -5.031 1.00 86.62 91 GLN A CA 1
ATOM 708 C C . GLN A 1 91 ? 11.334 13.555 -4.809 1.00 86.62 91 GLN A C 1
ATOM 710 O O . GLN A 1 91 ? 11.597 12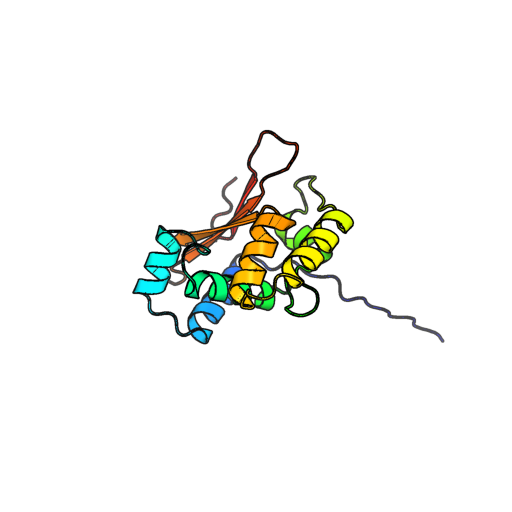.798 -5.751 1.00 86.62 91 GLN A O 1
ATOM 715 N N . ASN A 1 92 ? 11.646 13.231 -3.553 1.00 88.00 92 ASN A N 1
ATOM 716 C CA . ASN A 1 92 ? 12.298 11.970 -3.201 1.00 88.00 92 ASN A CA 1
ATOM 717 C C . ASN A 1 92 ? 11.380 10.764 -3.432 1.00 88.00 92 ASN A C 1
ATOM 719 O O . ASN A 1 92 ? 11.840 9.716 -3.890 1.00 88.00 92 ASN A O 1
ATOM 723 N N . VAL A 1 93 ? 10.088 10.895 -3.127 1.00 88.88 93 VAL A N 1
ATOM 724 C CA . VAL A 1 93 ? 9.124 9.814 -3.356 1.00 88.88 93 VAL A CA 1
ATOM 725 C C . VAL A 1 93 ? 8.915 9.588 -4.852 1.00 88.88 93 VAL A C 1
ATOM 727 O O . VAL A 1 93 ? 9.005 8.450 -5.310 1.00 88.88 93 VAL A O 1
ATOM 730 N N . GLU A 1 94 ? 8.697 10.647 -5.630 1.00 90.25 94 GLU A N 1
ATOM 731 C CA . GLU A 1 94 ? 8.475 10.553 -7.077 1.00 90.25 94 GLU A CA 1
ATOM 732 C C . GLU A 1 94 ? 9.678 9.946 -7.805 1.00 90.25 94 GLU A C 1
ATOM 734 O O . GLU A 1 94 ? 9.525 9.007 -8.591 1.00 90.25 94 GLU A O 1
ATOM 739 N N . SER A 1 95 ? 10.890 10.418 -7.498 1.00 91.62 95 SER A N 1
ATOM 740 C CA . SER A 1 95 ? 12.119 9.871 -8.085 1.00 91.62 95 SER A CA 1
ATOM 741 C C . SER A 1 95 ? 12.315 8.387 -7.746 1.00 91.62 95 SER A C 1
ATOM 743 O O . SER A 1 95 ? 12.680 7.595 -8.621 1.00 91.62 95 SER A O 1
ATOM 745 N N . CYS A 1 96 ? 11.992 7.975 -6.516 1.00 92.50 96 CYS A N 1
ATOM 746 C CA . CYS A 1 96 ? 11.991 6.569 -6.114 1.00 92.50 96 CYS A CA 1
ATOM 747 C C . CYS A 1 96 ? 10.964 5.737 -6.903 1.00 92.50 96 CYS A C 1
ATOM 749 O O . CYS A 1 96 ? 11.307 4.678 -7.434 1.00 92.50 96 CYS A O 1
ATOM 751 N N . VAL A 1 97 ? 9.728 6.224 -7.056 1.00 91.75 97 VAL A N 1
ATOM 752 C CA . VAL A 1 97 ? 8.672 5.529 -7.815 1.00 91.75 97 VAL A CA 1
ATOM 753 C C . VAL A 1 97 ? 9.071 5.353 -9.280 1.00 91.75 97 VAL A C 1
ATOM 755 O O . VAL A 1 97 ? 8.910 4.264 -9.835 1.00 91.75 97 VAL A O 1
ATOM 758 N N . VAL A 1 98 ? 9.628 6.393 -9.910 1.00 92.50 98 VAL A N 1
ATOM 759 C CA . VAL A 1 98 ? 10.123 6.330 -11.295 1.00 92.50 98 VAL A CA 1
ATOM 760 C C . VAL A 1 98 ? 11.223 5.281 -11.437 1.00 92.50 98 VAL A C 1
ATOM 762 O O . VAL A 1 98 ? 11.213 4.522 -12.408 1.00 92.50 98 VAL A O 1
ATOM 765 N N . LYS A 1 99 ? 12.146 5.195 -10.470 1.00 92.94 99 LYS A N 1
ATOM 766 C CA . LYS A 1 99 ? 13.201 4.175 -10.460 1.00 92.94 99 LYS A CA 1
ATOM 767 C C . LYS A 1 99 ? 12.612 2.763 -10.411 1.00 92.94 99 LYS A C 1
ATOM 769 O O . LYS A 1 99 ? 12.951 1.951 -11.267 1.00 92.94 99 LYS A O 1
ATOM 774 N N . LEU A 1 100 ? 11.696 2.495 -9.477 1.00 91.81 100 LEU A N 1
ATOM 775 C CA . LEU A 1 100 ? 11.071 1.174 -9.326 1.00 91.81 100 LEU A CA 1
ATOM 776 C C . LEU A 1 100 ? 10.258 0.757 -10.557 1.00 91.81 100 LEU A C 1
ATOM 778 O O . LEU A 1 100 ? 10.280 -0.405 -10.947 1.00 91.81 100 LEU A O 1
ATOM 782 N N . ARG A 1 101 ? 9.567 1.699 -11.210 1.00 90.50 101 ARG A N 1
ATOM 783 C CA . ARG A 1 101 ? 8.785 1.426 -12.430 1.00 90.50 101 ARG A CA 1
ATOM 784 C C . ARG A 1 101 ? 9.628 0.988 -13.622 1.00 90.50 101 ARG A C 1
ATOM 786 O O . ARG A 1 101 ? 9.109 0.317 -14.508 1.00 90.50 101 ARG A O 1
ATOM 793 N N . ARG A 1 102 ? 10.904 1.374 -13.666 1.00 90.44 102 ARG A N 1
ATOM 794 C CA . ARG A 1 102 ? 11.834 0.959 -14.728 1.00 90.44 102 ARG A CA 1
ATOM 795 C C . ARG A 1 102 ? 12.337 -0.472 -14.537 1.00 90.44 102 ARG A C 1
ATOM 797 O O . ARG A 1 102 ? 12.923 -1.035 -15.457 1.00 90.44 102 ARG A O 1
ATOM 804 N N . GLU A 1 103 ? 12.112 -1.077 -13.373 1.00 87.56 103 GLU A N 1
ATOM 805 C CA . GLU A 1 103 ? 12.498 -2.460 -13.122 1.00 87.56 103 GLU A CA 1
ATOM 806 C C . GLU A 1 103 ? 11.532 -3.421 -13.835 1.00 87.56 103 GLU A C 1
ATOM 808 O O . GLU A 1 103 ? 10.368 -3.569 -13.471 1.00 87.56 103 GLU A O 1
ATOM 813 N N . CYS A 1 104 ? 12.022 -4.092 -14.878 1.00 58.97 104 CYS A N 1
ATOM 814 C CA . CYS A 1 104 ? 11.215 -4.778 -15.895 1.00 58.97 104 CYS A CA 1
ATOM 815 C C . CYS A 1 104 ? 10.531 -6.097 -15.446 1.00 58.97 104 CYS A C 1
ATOM 817 O O . CYS A 1 104 ? 10.255 -6.959 -16.275 1.00 58.97 104 CYS A O 1
ATOM 819 N N . ARG A 1 105 ? 10.302 -6.328 -14.144 1.00 78.88 105 ARG A N 1
ATOM 820 C CA . ARG A 1 105 ? 9.870 -7.648 -13.623 1.00 78.88 105 ARG A CA 1
ATOM 821 C C . ARG A 1 105 ? 8.829 -7.630 -12.505 1.00 78.88 105 ARG A C 1
ATOM 823 O O . ARG A 1 105 ? 8.495 -8.691 -11.985 1.00 78.88 105 ARG A O 1
ATOM 830 N N . LEU A 1 106 ? 8.321 -6.467 -12.109 1.00 85.94 106 LEU A N 1
ATOM 831 C CA . LEU A 1 106 ? 7.359 -6.390 -11.010 1.00 85.94 106 LEU A CA 1
ATOM 832 C C . LEU A 1 106 ? 5.928 -6.393 -11.541 1.00 85.94 106 LEU A C 1
ATOM 834 O O . LEU A 1 106 ? 5.5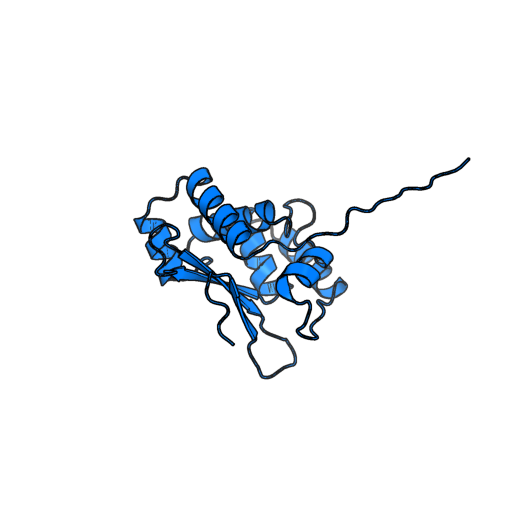36 -5.508 -12.301 1.00 85.94 106 LEU A O 1
ATOM 838 N N . ASP A 1 107 ? 5.124 -7.356 -11.089 1.00 93.44 107 ASP A N 1
ATOM 839 C CA . ASP A 1 107 ? 3.675 -7.242 -11.202 1.00 93.44 107 ASP A CA 1
ATOM 840 C C . ASP A 1 107 ? 3.181 -6.028 -10.395 1.00 93.44 107 ASP A C 1
ATOM 842 O O . ASP A 1 107 ? 3.855 -5.537 -9.483 1.00 93.44 107 ASP A O 1
ATOM 846 N N . LYS A 1 108 ? 1.977 -5.543 -10.706 1.00 94.56 108 LYS A N 1
ATOM 847 C CA . LYS A 1 108 ? 1.426 -4.338 -10.072 1.00 94.56 108 LYS A CA 1
ATOM 848 C C . LYS A 1 108 ? 1.352 -4.446 -8.546 1.00 94.56 108 LYS A C 1
ATOM 850 O O . LYS A 1 108 ? 1.610 -3.460 -7.866 1.00 94.56 108 LYS A O 1
ATOM 855 N N . CYS A 1 109 ? 1.026 -5.616 -7.997 1.00 95.50 109 CYS A N 1
ATOM 856 C CA . CYS A 1 109 ? 0.934 -5.809 -6.552 1.00 95.50 109 CYS A CA 1
ATOM 857 C C . CYS A 1 109 ? 2.317 -5.736 -5.894 1.00 95.50 109 CYS A C 1
ATOM 859 O O . CYS A 1 109 ? 2.487 -5.049 -4.885 1.00 95.50 109 CYS A O 1
ATOM 861 N N . SER A 1 110 ? 3.315 -6.405 -6.478 1.00 94.31 110 SER A N 1
ATOM 862 C CA . SER A 1 110 ? 4.699 -6.346 -5.997 1.00 94.31 110 SER A CA 1
ATOM 863 C C . SER A 1 110 ? 5.299 -4.945 -6.141 1.00 94.31 110 SER A C 1
ATOM 865 O O . SER A 1 110 ? 5.991 -4.486 -5.232 1.00 94.31 110 SER A O 1
ATOM 867 N N . LEU A 1 111 ? 4.984 -4.229 -7.224 1.00 94.62 111 LEU A N 1
ATOM 868 C CA . LEU A 1 111 ? 5.389 -2.836 -7.407 1.00 94.62 111 LEU A CA 1
ATOM 869 C C . LEU A 1 111 ? 4.793 -1.934 -6.320 1.00 94.62 111 LEU A C 1
ATOM 871 O O . LEU A 1 111 ? 5.533 -1.180 -5.693 1.00 94.62 111 LEU A O 1
ATOM 875 N N . THR A 1 112 ? 3.485 -2.021 -6.053 1.00 94.31 112 THR A N 1
ATOM 876 C CA . THR A 1 112 ? 2.847 -1.231 -4.987 1.00 94.31 112 THR A CA 1
ATOM 877 C C . THR A 1 112 ? 3.468 -1.526 -3.623 1.00 94.31 112 THR A C 1
ATOM 879 O O . THR A 1 112 ? 3.787 -0.592 -2.890 1.00 94.31 112 THR A O 1
ATOM 882 N N . ALA A 1 113 ? 3.702 -2.802 -3.301 1.00 92.12 113 ALA A N 1
ATOM 883 C CA . ALA A 1 113 ? 4.344 -3.196 -2.048 1.00 92.12 113 ALA A CA 1
ATOM 884 C C . ALA A 1 113 ? 5.727 -2.545 -1.883 1.00 92.12 113 ALA A C 1
ATOM 886 O O . ALA A 1 113 ? 6.007 -1.948 -0.844 1.00 92.12 113 ALA A O 1
ATOM 887 N N . ARG A 1 114 ? 6.568 -2.602 -2.924 1.00 92.06 114 ARG A N 1
ATOM 888 C CA . ARG A 1 114 ? 7.904 -1.991 -2.902 1.00 92.06 114 ARG A CA 1
ATOM 889 C C . ARG A 1 114 ? 7.852 -0.475 -2.828 1.00 92.06 114 ARG A C 1
ATOM 891 O O . ARG A 1 114 ? 8.571 0.106 -2.030 1.00 92.06 114 ARG A O 1
ATOM 898 N N . VAL A 1 115 ? 6.970 0.169 -3.588 1.00 92.06 115 VAL A N 1
ATOM 899 C CA . VAL A 1 115 ? 6.800 1.628 -3.538 1.00 92.06 115 VAL A CA 1
ATOM 900 C C . VAL A 1 115 ? 6.486 2.097 -2.118 1.00 92.06 115 VAL A C 1
ATOM 902 O O . VAL A 1 115 ? 7.081 3.059 -1.639 1.00 92.06 115 VAL A O 1
ATOM 905 N N . VAL A 1 116 ? 5.584 1.416 -1.417 1.00 87.50 116 VAL A N 1
ATOM 906 C CA . VAL A 1 116 ? 5.209 1.827 -0.061 1.00 87.50 116 VAL A CA 1
ATOM 907 C C . VAL A 1 116 ? 6.343 1.601 0.942 1.00 87.50 116 VAL A C 1
ATOM 909 O O . VAL A 1 116 ? 6.603 2.468 1.774 1.00 87.50 116 VAL A O 1
ATOM 912 N N . VAL A 1 117 ? 7.053 0.477 0.856 1.00 87.06 117 VAL A N 1
ATOM 913 C CA . VAL A 1 117 ? 8.147 0.175 1.791 1.00 87.06 117 VAL A CA 1
ATOM 914 C C . VAL A 1 117 ? 9.391 1.018 1.503 1.00 87.06 117 VAL A C 1
ATOM 916 O O . VAL A 1 117 ? 9.997 1.555 2.422 1.00 87.06 117 VAL A O 1
ATOM 919 N N . GLU A 1 118 ? 9.782 1.159 0.240 1.00 88.75 118 GLU A N 1
ATOM 920 C CA . GLU A 1 118 ? 11.053 1.785 -0.142 1.00 88.75 118 GLU A CA 1
ATOM 921 C C . GLU A 1 118 ? 10.923 3.295 -0.341 1.00 88.75 118 GLU A C 1
ATOM 923 O O . GLU A 1 118 ? 11.801 4.049 0.082 1.00 88.75 118 GLU A O 1
ATOM 928 N N . CYS A 1 119 ? 9.829 3.755 -0.956 1.00 89.31 119 CYS A N 1
ATOM 929 C CA . CYS A 1 119 ? 9.653 5.175 -1.258 1.00 89.31 119 CYS A CA 1
ATOM 930 C C . CYS A 1 119 ? 8.956 5.922 -0.122 1.00 89.31 119 CYS A C 1
ATOM 932 O O . CYS A 1 119 ? 9.364 7.038 0.192 1.00 89.31 119 CYS A O 1
ATOM 934 N N . LEU A 1 120 ? 7.946 5.312 0.512 1.00 84.12 120 LEU A N 1
ATOM 935 C CA . LEU A 1 120 ? 7.202 5.939 1.614 1.00 84.12 120 LEU A CA 1
ATOM 936 C C . LEU A 1 120 ? 7.686 5.515 3.008 1.00 84.12 120 LEU A C 1
ATOM 938 O O . LEU A 1 120 ? 7.341 6.179 3.979 1.00 84.12 120 LEU A O 1
ATOM 942 N N . GLN A 1 121 ? 8.462 4.429 3.120 1.00 78.00 121 GLN A N 1
ATOM 943 C CA . GLN A 1 121 ? 8.951 3.889 4.400 1.00 78.00 121 GLN A CA 1
ATOM 944 C C . GLN A 1 121 ? 7.830 3.594 5.397 1.00 78.00 121 GLN A C 1
ATOM 946 O O . GLN A 1 121 ? 7.936 3.826 6.605 1.00 78.00 121 GLN A O 1
ATOM 951 N N . VAL A 1 122 ? 6.746 3.040 4.861 1.00 76.19 122 VAL A N 1
ATOM 952 C CA . VAL A 1 122 ? 5.584 2.617 5.630 1.00 76.19 122 VAL A CA 1
ATOM 953 C C . VAL A 1 122 ? 5.556 1.102 5.682 1.00 76.19 122 VAL A C 1
ATOM 955 O O . VAL A 1 122 ? 5.647 0.425 4.657 1.00 76.19 122 VAL A O 1
ATOM 958 N N . LYS A 1 123 ? 5.370 0.557 6.879 1.00 74.69 123 LYS A N 1
ATOM 959 C CA . LYS A 1 123 ? 4.984 -0.837 7.067 1.00 74.69 123 LYS A CA 1
ATOM 960 C C . LYS A 1 123 ? 3.487 -0.892 7.329 1.00 74.69 123 LYS A C 1
ATOM 962 O O . LYS A 1 123 ? 2.993 -0.179 8.196 1.00 74.69 123 LYS A O 1
ATOM 967 N N . LEU A 1 124 ? 2.778 -1.733 6.583 1.00 72.31 124 LEU A N 1
ATOM 968 C CA . LEU A 1 124 ? 1.399 -2.081 6.898 1.00 72.31 124 LEU A CA 1
ATOM 969 C C . LEU A 1 124 ? 1.366 -3.466 7.540 1.00 72.31 124 LEU A C 1
ATOM 971 O O . LEU A 1 124 ? 1.936 -4.407 6.990 1.00 72.31 124 LEU A O 1
ATOM 975 N N . ASP A 1 125 ? 0.625 -3.595 8.633 1.00 71.38 125 ASP A N 1
ATOM 976 C CA . ASP A 1 125 ? 0.245 -4.876 9.214 1.00 71.38 125 ASP A CA 1
ATOM 977 C C . ASP A 1 125 ? -1.283 -4.961 9.351 1.00 71.38 125 ASP A C 1
ATOM 979 O O . ASP A 1 125 ? -1.970 -3.961 9.564 1.00 71.38 125 ASP A O 1
ATOM 983 N N . ILE A 1 126 ? -1.827 -6.170 9.215 1.00 73.31 126 ILE A N 1
ATOM 984 C CA . ILE A 1 126 ? -3.223 -6.471 9.535 1.00 73.31 126 ILE A CA 1
ATOM 985 C C . ILE A 1 126 ? -3.191 -7.347 10.780 1.00 73.31 126 ILE A C 1
ATOM 987 O O . ILE A 1 126 ? -2.532 -8.383 10.765 1.00 73.31 126 ILE A O 1
ATOM 991 N N . THR A 1 127 ? -3.892 -6.969 11.846 1.00 68.25 127 THR A N 1
ATOM 992 C CA . THR A 1 127 ? -3.996 -7.815 13.048 1.00 68.25 127 THR A CA 1
ATOM 993 C C . THR A 1 127 ? -5.436 -8.238 13.266 1.00 68.25 127 THR A C 1
ATOM 995 O O . THR A 1 127 ? -6.339 -7.522 12.843 1.00 68.25 127 THR A O 1
ATOM 998 N N . PRO A 1 128 ? -5.697 -9.335 13.990 1.00 66.25 128 PRO A N 1
ATOM 999 C CA . PRO A 1 128 ? -7.034 -9.595 14.503 1.00 66.25 128 PRO A CA 1
ATOM 1000 C C . PRO A 1 128 ? -7.541 -8.374 15.289 1.00 66.25 128 PRO A C 1
ATOM 1002 O O . PRO A 1 128 ? -6.800 -7.819 16.107 1.00 66.25 128 PRO A O 1
ATOM 1005 N N . SER A 1 129 ? -8.760 -7.910 15.020 1.00 59.41 129 SER A N 1
ATOM 1006 C CA . SER A 1 129 ? -9.365 -6.750 15.712 1.00 59.41 129 SER A CA 1
ATOM 1007 C C . SER A 1 129 ? -10.157 -7.140 16.952 1.00 59.41 129 SER A C 1
ATOM 1009 O O . SER A 1 129 ? -10.468 -6.263 17.753 1.00 59.41 129 SER A O 1
ATOM 1011 N N . GLY A 1 130 ? -10.489 -8.425 17.120 1.00 55.12 130 GLY A N 1
ATOM 1012 C CA . GLY A 1 130 ? -11.293 -8.915 18.247 1.00 55.12 130 GLY A CA 1
ATOM 1013 C C . GLY A 1 130 ? -12.760 -8.462 18.219 1.00 55.12 130 GLY A C 1
ATOM 1014 O O . GLY A 1 130 ? -13.480 -8.672 19.188 1.00 55.12 130 GLY A O 1
ATOM 1015 N N . VAL A 1 131 ? -13.211 -7.847 17.121 1.00 53.38 131 VAL A N 1
ATOM 1016 C CA . VAL A 1 131 ? -14.590 -7.388 16.917 1.00 53.38 131 VAL A CA 1
ATOM 1017 C C . VAL A 1 131 ? -15.312 -8.433 16.066 1.00 53.38 131 VAL A C 1
ATOM 1019 O O . VAL A 1 131 ? -14.888 -8.714 14.955 1.00 53.38 131 VAL A O 1
ATOM 1022 N N . GLY A 1 132 ? -16.396 -9.033 16.564 1.00 47.09 132 GLY A N 1
ATOM 1023 C CA . GLY A 1 132 ? -17.002 -10.223 15.940 1.00 47.09 132 GLY A CA 1
ATOM 1024 C C . GLY A 1 132 ? -17.403 -10.078 14.462 1.00 47.09 132 GLY A C 1
ATOM 1025 O O . GLY A 1 132 ? -17.322 -11.047 13.717 1.00 47.09 132 GLY A O 1
ATOM 1026 N N . PHE A 1 133 ? -17.781 -8.874 14.019 1.00 53.00 133 PHE A N 1
ATOM 1027 C CA . PHE A 1 133 ? -18.163 -8.591 12.626 1.00 53.00 133 PHE A CA 1
ATOM 1028 C C . PHE A 1 133 ? -17.032 -7.980 11.777 1.00 53.00 133 PHE A C 1
ATOM 1030 O O . PHE A 1 133 ? -17.183 -7.823 10.570 1.00 53.00 133 PHE A O 1
ATOM 1037 N N . LEU A 1 134 ? -15.897 -7.634 12.392 1.00 57.69 134 LEU A N 1
ATOM 1038 C CA . LEU A 1 134 ? -14.690 -7.149 11.725 1.00 57.69 134 LEU A CA 1
ATOM 1039 C C . LEU A 1 134 ? -13.538 -7.997 12.248 1.00 57.69 134 LEU A C 1
ATOM 1041 O O . LEU A 1 134 ? -13.003 -7.669 13.307 1.00 57.69 134 LEU A O 1
ATOM 1045 N N . PRO A 1 135 ? -13.165 -9.093 11.570 1.00 62.59 135 PRO A N 1
ATOM 1046 C CA . PRO A 1 135 ? -12.168 -10.017 12.098 1.00 62.59 135 PRO A CA 1
ATOM 1047 C C . PRO A 1 135 ? -10.762 -9.407 12.145 1.00 62.59 135 PRO A C 1
ATOM 1049 O O . PRO A 1 135 ? -9.941 -9.849 12.951 1.00 62.59 135 PRO A O 1
ATOM 1052 N N . TYR A 1 136 ? -10.495 -8.366 11.345 1.00 67.94 136 TYR A N 1
ATOM 1053 C CA . TYR A 1 136 ? -9.182 -7.734 11.244 1.00 67.94 136 TYR A CA 1
ATOM 1054 C C . TYR A 1 136 ? -9.195 -6.199 11.356 1.00 67.94 136 TYR A C 1
ATOM 1056 O O . TYR A 1 136 ? -10.126 -5.540 10.902 1.00 67.94 136 TYR A O 1
ATOM 1064 N N . GLY A 1 137 ? -8.130 -5.638 11.939 1.00 65.94 137 GLY A N 1
ATOM 1065 C CA . GLY A 1 137 ? -7.787 -4.216 11.988 1.00 65.94 137 GLY A CA 1
ATOM 1066 C C . GLY A 1 137 ? -6.543 -3.902 11.150 1.00 65.94 137 GLY A C 1
ATOM 1067 O O . GLY A 1 137 ? -5.731 -4.791 10.895 1.00 65.94 137 GLY A O 1
ATOM 1068 N N . VAL A 1 138 ? -6.370 -2.643 10.741 1.00 68.62 138 VAL A N 1
ATOM 1069 C CA . VAL A 1 138 ? -5.269 -2.197 9.865 1.00 68.62 138 VAL A CA 1
ATOM 1070 C C . VAL A 1 138 ? -4.295 -1.338 10.666 1.00 68.62 138 VAL A C 1
ATOM 1072 O O . VAL A 1 138 ? -4.714 -0.477 11.426 1.00 68.62 138 VAL A O 1
ATOM 1075 N N . TYR A 1 139 ? -2.990 -1.549 10.525 1.00 69.06 139 TYR A N 1
ATOM 1076 C CA . TYR A 1 139 ? -1.971 -0.793 11.253 1.00 69.06 139 TYR A CA 1
ATOM 1077 C C . TYR A 1 139 ? -0.922 -0.262 10.296 1.00 69.06 139 TYR A C 1
ATOM 1079 O O . TYR A 1 139 ? -0.272 -1.036 9.599 1.00 69.06 139 TYR A O 1
ATOM 1087 N N . PHE A 1 140 ? -0.722 1.050 10.307 1.00 68.75 140 PHE A N 1
ATOM 1088 C CA . PHE A 1 140 ? 0.345 1.707 9.568 1.00 68.75 140 PHE A CA 1
ATOM 1089 C C . PHE A 1 140 ? 1.467 2.085 10.520 1.00 68.75 140 PHE A C 1
ATOM 1091 O O . PHE A 1 140 ? 1.241 2.732 11.534 1.00 68.75 140 PHE A O 1
ATOM 1098 N N . GLN A 1 141 ? 2.692 1.707 10.202 1.00 67.94 141 GLN A N 1
ATOM 1099 C CA . GLN A 1 141 ? 3.868 2.114 10.948 1.00 67.94 141 GLN A CA 1
ATOM 1100 C C . GLN A 1 141 ? 4.789 2.910 10.030 1.00 67.94 141 GLN A C 1
ATOM 1102 O O . GLN A 1 141 ? 5.262 2.392 9.020 1.00 67.94 141 GLN A O 1
ATOM 1107 N N . PHE A 1 142 ? 5.032 4.166 10.391 1.00 68.38 142 PHE A N 1
ATOM 1108 C CA . PHE A 1 142 ? 5.900 5.076 9.653 1.00 68.38 142 PHE A CA 1
ATOM 1109 C C . PHE A 1 142 ? 7.282 5.085 10.302 1.00 68.38 142 PHE A C 1
ATOM 1111 O O . PHE A 1 142 ? 7.411 5.245 11.521 1.00 68.38 142 PHE A O 1
ATOM 1118 N N . TYR A 1 143 ? 8.310 4.885 9.481 1.00 62.59 143 TYR A N 1
ATOM 1119 C CA . TYR A 1 143 ? 9.708 4.890 9.899 1.00 62.59 143 TYR A CA 1
ATOM 1120 C C . TYR A 1 143 ? 10.340 6.213 9.448 1.00 62.59 143 TYR A C 1
ATOM 1122 O O . TYR A 1 143 ? 10.729 6.327 8.284 1.00 62.59 143 TYR A O 1
ATOM 1130 N N . PRO A 1 144 ? 10.428 7.236 10.318 1.00 56.47 144 PRO A N 1
ATOM 1131 C CA . PRO A 1 144 ? 11.064 8.493 9.941 1.00 56.47 144 PRO A CA 1
ATOM 1132 C C . PRO A 1 144 ? 12.557 8.280 9.645 1.00 56.47 144 PRO A C 1
ATOM 1134 O O . PRO A 1 144 ? 13.250 7.595 10.392 1.00 56.47 144 PRO A O 1
ATOM 1137 N N . ARG A 1 145 ? 13.080 8.902 8.574 1.00 50.31 145 ARG A N 1
ATOM 1138 C CA . ARG A 1 145 ? 14.518 8.824 8.216 1.00 50.31 145 ARG A CA 1
ATOM 1139 C C . ARG A 1 145 ? 15.445 9.471 9.246 1.00 50.31 145 ARG A C 1
ATOM 1141 O O . ARG A 1 145 ? 16.634 9.176 9.242 1.00 50.31 145 ARG A O 1
ATOM 1148 N N . THR A 1 146 ? 14.923 10.376 10.072 1.00 49.00 146 THR A N 1
ATOM 1149 C CA . THR A 1 146 ? 15.713 11.266 10.939 1.00 49.00 146 THR A CA 1
ATOM 1150 C C . THR A 1 146 ? 15.301 11.244 12.410 1.00 49.00 146 THR A C 1
ATOM 1152 O O . THR A 1 146 ? 16.013 11.815 13.230 1.00 49.00 146 THR A O 1
ATOM 1155 N N . ALA A 1 147 ? 14.195 10.588 12.779 1.00 48.19 147 ALA A N 1
ATOM 1156 C CA . ALA A 1 147 ? 13.756 10.508 14.171 1.00 48.19 147 ALA A CA 1
ATOM 1157 C C . ALA A 1 147 ? 13.967 9.098 14.736 1.00 48.19 147 ALA A C 1
ATOM 1159 O O . ALA A 1 147 ? 13.667 8.098 14.091 1.00 48.19 147 ALA A O 1
ATOM 1160 N N . ALA A 1 148 ? 14.453 9.021 15.976 1.00 44.03 148 ALA A N 1
ATOM 1161 C CA . ALA A 1 148 ? 14.715 7.766 16.685 1.00 44.03 148 ALA A CA 1
ATOM 1162 C C . ALA A 1 148 ? 13.437 6.996 17.094 1.00 44.03 148 ALA A C 1
ATOM 1164 O O . ALA A 1 148 ? 13.531 5.908 17.660 1.00 44.03 148 ALA A O 1
ATOM 1165 N N . ALA A 1 149 ? 12.245 7.544 16.830 1.00 47.34 149 ALA A N 1
ATOM 1166 C CA . ALA A 1 149 ? 10.971 6.992 17.274 1.00 47.34 149 ALA A CA 1
ATOM 1167 C C . ALA A 1 149 ? 10.118 6.488 16.099 1.00 47.34 149 ALA A C 1
ATOM 1169 O O . ALA A 1 149 ? 9.817 7.216 15.155 1.00 47.34 149 ALA A O 1
ATOM 1170 N N . LEU A 1 150 ? 9.695 5.228 16.195 1.00 52.88 150 LEU A N 1
ATOM 1171 C CA . LEU A 1 150 ? 8.724 4.597 15.304 1.00 52.88 150 LEU A CA 1
ATOM 1172 C C . LEU A 1 150 ? 7.325 5.141 15.600 1.00 52.88 150 LEU A C 1
ATOM 1174 O O . LEU A 1 150 ? 6.860 4.993 16.730 1.00 52.88 150 LEU A O 1
ATOM 1178 N N . ILE A 1 151 ? 6.621 5.687 14.603 1.00 53.94 151 ILE A N 1
ATOM 1179 C CA . ILE A 1 151 ? 5.218 6.082 14.795 1.00 53.94 151 ILE A CA 1
ATOM 1180 C C . ILE A 1 151 ? 4.314 4.940 14.338 1.00 53.94 151 ILE A C 1
ATOM 1182 O O . ILE A 1 151 ? 4.301 4.573 13.162 1.00 53.94 151 ILE A O 1
ATOM 1186 N N . LYS A 1 152 ? 3.571 4.353 15.282 1.00 54.97 152 LYS A N 1
ATOM 1187 C CA . LYS A 1 152 ? 2.580 3.302 15.025 1.00 54.97 152 LYS A CA 1
ATOM 1188 C C . LYS A 1 152 ? 1.180 3.906 15.032 1.00 54.97 152 LYS A C 1
ATOM 1190 O O . LYS A 1 152 ? 0.765 4.499 16.020 1.00 54.97 152 LYS A O 1
ATOM 1195 N N . TYR A 1 153 ? 0.443 3.678 13.959 1.00 58.16 153 TYR A N 1
ATOM 1196 C CA . TYR A 1 153 ? -0.941 4.079 13.772 1.00 58.16 153 TYR A CA 1
ATOM 1197 C C . TYR A 1 153 ? -1.805 2.835 13.703 1.00 58.16 153 TYR A C 1
ATOM 1199 O O . TYR A 1 153 ? -1.582 1.953 12.873 1.00 58.16 153 TYR A O 1
ATOM 1207 N N . LYS A 1 154 ? -2.812 2.770 14.567 1.00 56.59 154 LYS A N 1
ATOM 1208 C CA . LYS A 1 154 ? -3.839 1.734 14.537 1.00 56.59 154 LYS A CA 1
ATOM 1209 C C . LYS A 1 154 ? -5.096 2.305 13.898 1.00 56.59 154 LYS A C 1
ATOM 1211 O O . LYS A 1 154 ? -5.747 3.170 14.472 1.00 56.59 154 LYS A O 1
ATOM 1216 N N . LEU A 1 155 ? -5.473 1.769 12.750 1.00 55.00 155 LEU A N 1
ATOM 1217 C CA . LEU A 1 155 ? -6.802 1.937 12.182 1.00 55.00 155 LEU A CA 1
ATOM 1218 C C . LEU A 1 155 ? -7.679 0.786 12.690 1.00 55.00 155 LEU A C 1
ATOM 1220 O O . LEU A 1 155 ? -7.638 -0.350 12.214 1.00 55.00 155 LEU A O 1
ATOM 1224 N N . GLY A 1 156 ? -8.451 1.080 13.730 1.00 43.59 156 GLY A N 1
ATOM 1225 C CA . GLY A 1 156 ? -9.369 0.147 14.377 1.00 43.59 156 GLY A CA 1
ATOM 1226 C C . GLY A 1 156 ? -10.280 0.875 15.361 1.00 43.59 156 GLY A C 1
ATOM 1227 O O . GLY A 1 156 ? -10.001 2.014 15.730 1.00 43.59 156 GLY A O 1
ATOM 1228 N N . LEU A 1 157 ? -11.357 0.228 15.814 1.00 36.38 157 LEU A N 1
ATOM 1229 C CA . LEU A 1 157 ? -12.337 0.761 16.786 1.00 36.38 157 LEU A CA 1
ATOM 1230 C C . LEU A 1 157 ? -11.775 0.980 18.212 1.00 36.38 157 LEU A C 1
ATOM 1232 O O . LEU A 1 157 ? -12.510 0.982 19.190 1.00 36.38 157 LEU A O 1
ATOM 1236 N N . GLY A 1 158 ? -10.467 1.173 18.344 1.00 33.47 158 GLY A N 1
ATOM 1237 C CA . GLY A 1 158 ? -9.794 1.454 19.601 1.00 33.47 158 GLY A CA 1
ATOM 1238 C C . GLY A 1 158 ? -8.821 2.601 19.413 1.00 33.47 158 GLY A C 1
ATOM 1239 O O . GLY A 1 158 ? -7.615 2.377 19.368 1.00 33.47 158 GLY A O 1
ATOM 1240 N N . GLY A 1 159 ? -9.358 3.814 19.296 1.00 34.97 159 GLY A N 1
ATOM 1241 C CA . GLY A 1 159 ? -8.661 4.976 19.823 1.00 34.97 159 GLY A CA 1
ATOM 1242 C C . GLY A 1 159 ? -8.756 4.885 21.339 1.00 34.97 159 GLY A C 1
ATOM 1243 O O . GLY A 1 159 ? -9.821 5.108 21.905 1.00 34.97 159 GLY A O 1
ATOM 1244 N N . LEU A 1 160 ? -7.673 4.496 21.997 1.00 29.38 160 LEU A N 1
ATOM 1245 C CA . LEU A 1 160 ? -7.535 4.687 23.433 1.00 29.38 160 LEU A CA 1
ATOM 1246 C C . LEU A 1 160 ? -6.227 5.430 23.651 1.00 29.38 160 LEU A C 1
ATOM 1248 O O . LEU A 1 160 ? -5.169 4.824 23.534 1.00 29.38 160 LEU A O 1
ATOM 1252 N N . LYS A 1 161 ? -6.416 6.735 23.889 1.00 30.25 161 LYS A N 1
ATOM 1253 C CA . LYS A 1 161 ? -5.575 7.711 24.596 1.00 30.25 161 LYS A CA 1
ATOM 1254 C C . LYS A 1 161 ? -4.066 7.628 24.391 1.00 30.25 161 LYS A C 1
ATOM 1256 O O . LYS A 1 161 ? -3.442 6.689 24.923 1.00 30.25 161 LYS A O 1
#